Protein AF-A0A1C5MZJ2-F1 (afdb_monomer_lite)

Radius of gyration: 21.49 Å; chains: 1; bounding box: 33×22×63 Å

Structure (mmCIF, N/CA/C/O backbone):
data_AF-A0A1C5MZJ2-F1
#
_entry.id   AF-A0A1C5MZJ2-F1
#
loop_
_atom_site.group_PDB
_atom_site.id
_atom_site.type_symbol
_atom_site.label_atom_id
_atom_site.label_alt_id
_atom_site.label_comp_id
_atom_site.label_asym_id
_atom_site.label_entity_id
_atom_site.label_seq_id
_atom_site.pdbx_PDB_ins_code
_atom_site.Cartn_x
_atom_site.Cartn_y
_atom_site.Cartn_z
_atom_site.occupancy
_atom_site.B_iso_or_equiv
_atom_site.auth_seq_id
_atom_site.auth_comp_id
_atom_site.auth_asym_id
_atom_site.auth_atom_id
_atom_site.pdbx_PDB_model_num
ATOM 1 N N . MET A 1 1 ? -5.927 6.746 -5.651 1.00 75.88 1 MET A N 1
ATOM 2 C CA . MET A 1 1 ? -6.106 6.191 -4.290 1.00 75.88 1 MET A CA 1
ATOM 3 C C . MET A 1 1 ? -5.301 7.033 -3.307 1.00 75.88 1 MET A C 1
ATOM 5 O O . MET A 1 1 ? -4.248 7.517 -3.698 1.00 75.88 1 MET A O 1
ATOM 9 N N . ARG A 1 2 ? -5.783 7.256 -2.077 1.00 86.25 2 ARG A N 1
ATOM 10 C CA . ARG A 1 2 ? -4.995 7.898 -1.008 1.00 86.25 2 ARG A CA 1
ATOM 11 C C . ARG A 1 2 ? -4.457 6.800 -0.090 1.00 86.25 2 ARG A C 1
ATOM 13 O O . ARG A 1 2 ? -5.267 6.058 0.454 1.00 86.25 2 ARG A O 1
ATOM 20 N N . LEU A 1 3 ? -3.137 6.711 0.078 1.00 89.75 3 LEU A N 1
ATOM 21 C CA . LEU A 1 3 ? -2.528 5.810 1.060 1.00 89.75 3 LEU A CA 1
ATOM 22 C C . LEU A 1 3 ? -2.771 6.349 2.472 1.00 89.75 3 LEU A C 1
ATOM 24 O O . LEU A 1 3 ? -2.704 7.560 2.707 1.00 89.75 3 LEU A O 1
ATOM 28 N N . ILE A 1 4 ? -3.099 5.444 3.388 1.00 92.06 4 ILE A N 1
ATOM 29 C CA . ILE A 1 4 ? -3.340 5.745 4.796 1.00 92.06 4 ILE A CA 1
ATOM 30 C C . ILE A 1 4 ? -2.297 4.976 5.595 1.00 92.06 4 ILE A C 1
ATOM 32 O O . ILE A 1 4 ? -2.134 3.776 5.400 1.00 92.06 4 ILE A O 1
ATOM 36 N N . ASP A 1 5 ? -1.615 5.677 6.493 1.00 93.44 5 ASP A N 1
ATOM 37 C CA . ASP A 1 5 ? -0.796 5.046 7.519 1.00 93.44 5 ASP A CA 1
ATOM 38 C C . ASP A 1 5 ? -1.734 4.317 8.493 1.00 93.44 5 ASP A C 1
ATOM 40 O O . ASP A 1 5 ? -2.497 4.949 9.233 1.00 93.44 5 ASP A O 1
ATOM 44 N N . ALA A 1 6 ? -1.742 2.986 8.410 1.00 94.31 6 ALA A N 1
ATOM 45 C CA . ALA A 1 6 ? -2.633 2.140 9.192 1.00 94.31 6 ALA A CA 1
ATOM 46 C C . ALA A 1 6 ? -2.374 2.291 10.698 1.00 94.31 6 ALA A C 1
ATOM 48 O O . ALA A 1 6 ? -3.331 2.405 11.467 1.00 94.31 6 ALA A O 1
ATOM 49 N N . ASP A 1 7 ? -1.107 2.389 11.105 1.00 95.75 7 ASP A N 1
ATOM 50 C CA . ASP A 1 7 ? -0.709 2.513 12.507 1.00 95.75 7 ASP A CA 1
ATOM 51 C C . ASP A 1 7 ? -1.155 3.859 13.081 1.00 95.75 7 ASP A C 1
ATOM 53 O O . ASP A 1 7 ? -1.709 3.944 14.182 1.00 95.75 7 ASP A O 1
ATOM 57 N N . GLU A 1 8 ? -0.956 4.941 12.327 1.00 97.56 8 GLU A N 1
ATOM 58 C CA . GLU A 1 8 ? -1.411 6.266 12.736 1.00 97.56 8 GLU A CA 1
ATOM 59 C C . GLU A 1 8 ? -2.941 6.348 12.781 1.00 97.56 8 GLU A C 1
ATOM 61 O O . GLU A 1 8 ? -3.517 6.916 13.714 1.00 97.56 8 GLU A O 1
ATOM 66 N N . PHE A 1 9 ? -3.628 5.718 11.827 1.00 96.88 9 PHE A N 1
ATOM 67 C CA . PHE A 1 9 ? -5.085 5.649 11.838 1.00 96.88 9 PHE A CA 1
ATOM 68 C C . PHE A 1 9 ? -5.617 4.867 13.049 1.00 96.88 9 PHE A C 1
ATOM 70 O O . PHE A 1 9 ? -6.576 5.300 13.694 1.00 96.88 9 PHE A O 1
ATOM 77 N N . GLN A 1 10 ? -4.966 3.770 13.441 1.00 97.62 10 GLN A N 1
ATOM 78 C CA . GLN A 1 10 ? -5.314 3.029 14.656 1.00 97.62 10 GLN A CA 1
ATOM 79 C C . GLN A 1 10 ? -5.131 3.861 15.934 1.00 97.62 10 GLN A C 1
ATOM 81 O O . GLN A 1 10 ? -5.992 3.819 16.821 1.00 97.62 10 GLN A O 1
ATOM 86 N N . LYS A 1 11 ? -4.077 4.686 16.029 1.00 98.00 11 LYS A N 1
ATOM 87 C CA . LYS A 1 11 ? -3.919 5.637 17.149 1.00 98.00 11 LYS A CA 1
ATOM 88 C C . LYS A 1 11 ? -5.065 6.646 17.197 1.00 98.00 11 LYS A C 1
ATOM 90 O O . LYS A 1 11 ? -5.580 6.933 18.279 1.00 98.00 11 LYS A O 1
ATOM 95 N N . GLN A 1 12 ? -5.501 7.152 16.044 1.00 97.88 12 GLN A N 1
ATOM 96 C CA . GLN A 1 12 ? -6.642 8.069 15.956 1.00 97.88 12 GLN A CA 1
ATOM 97 C C . GLN A 1 12 ? -7.948 7.397 16.395 1.00 97.88 12 GLN A C 1
ATOM 99 O O . GLN A 1 12 ? -8.714 8.000 17.147 1.00 97.88 12 GLN A O 1
ATOM 104 N N . ILE A 1 13 ? -8.182 6.137 16.006 1.00 97.88 13 ILE A N 1
ATOM 105 C CA . ILE A 1 13 ? -9.326 5.339 16.479 1.00 97.88 13 ILE A CA 1
ATOM 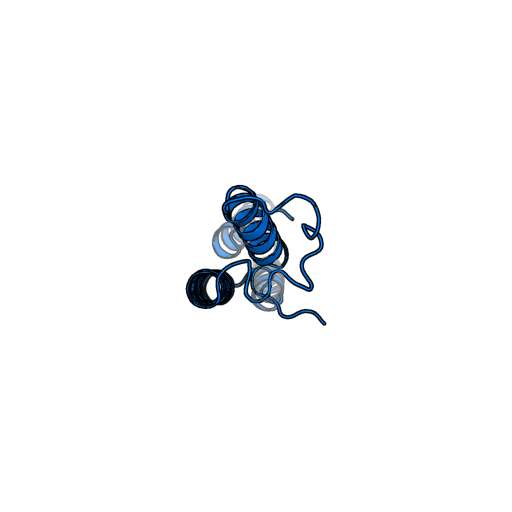106 C C . ILE A 1 13 ? -9.318 5.245 18.012 1.00 97.88 13 ILE A C 1
ATOM 108 O O . ILE A 1 13 ? -10.339 5.513 18.654 1.00 97.88 13 ILE A O 1
ATOM 112 N N . ALA A 1 14 ? -8.172 4.907 18.610 1.00 97.12 14 ALA A N 1
ATOM 113 C CA . ALA A 1 14 ? -8.034 4.810 20.062 1.00 97.12 14 ALA A CA 1
ATOM 114 C C . ALA A 1 14 ? -8.258 6.165 20.759 1.00 97.12 14 ALA A C 1
ATOM 116 O O . ALA A 1 14 ? -9.023 6.247 21.723 1.00 97.12 14 ALA A O 1
ATOM 117 N N . GLY A 1 15 ? -7.656 7.242 20.244 1.00 97.75 15 GLY A N 1
ATOM 118 C CA . GLY A 1 15 ? -7.837 8.598 20.766 1.00 97.75 15 GLY A CA 1
ATOM 119 C C . GLY A 1 15 ? -9.296 9.060 20.711 1.00 97.75 15 GLY A C 1
ATOM 120 O O . GLY A 1 15 ? -9.823 9.577 21.697 1.00 97.75 15 GLY A O 1
ATOM 121 N N . MET A 1 16 ? -9.989 8.795 19.601 1.00 97.94 16 MET A N 1
ATOM 122 C CA . MET A 1 16 ? -11.410 9.113 19.448 1.00 97.94 16 MET A CA 1
ATOM 123 C C . MET A 1 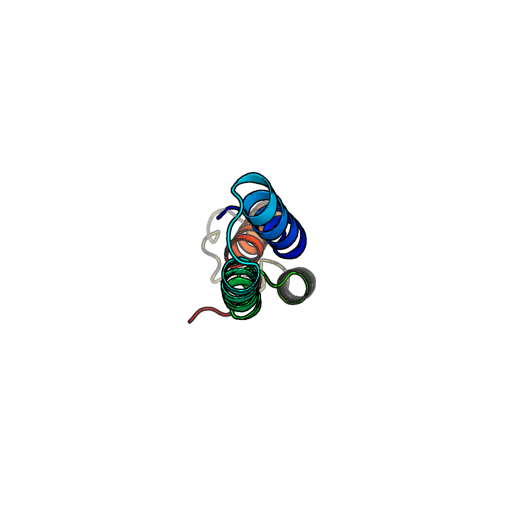16 ? -12.296 8.322 20.408 1.00 97.94 16 MET A C 1
ATOM 125 O O . MET A 1 16 ? -13.278 8.867 20.916 1.00 97.94 16 MET A O 1
ATOM 129 N N . ALA A 1 17 ? -11.957 7.064 20.696 1.00 97.88 17 ALA A N 1
ATOM 130 C CA . ALA A 1 17 ? -12.685 6.278 21.682 1.00 97.88 17 ALA A CA 1
ATOM 131 C C . ALA A 1 17 ? -12.556 6.864 23.094 1.00 97.88 17 ALA A C 1
ATOM 133 O O . ALA A 1 17 ? -13.561 6.961 23.795 1.00 97.88 17 ALA A O 1
ATOM 134 N N . ILE A 1 18 ? -11.362 7.325 23.481 1.00 97.25 18 ILE A N 1
ATOM 135 C CA . ILE A 1 18 ? -11.136 7.991 24.774 1.00 97.25 18 ILE A CA 1
ATOM 136 C C . ILE A 1 18 ? -11.927 9.302 24.850 1.00 97.25 18 ILE A C 1
ATOM 138 O O . ILE A 1 18 ? -12.681 9.507 25.799 1.00 97.25 18 ILE A O 1
ATOM 142 N N . LEU A 1 19 ? -11.804 10.164 23.835 1.00 98.06 19 LEU A N 1
ATOM 143 C CA . LEU A 1 19 ? -12.457 11.480 23.806 1.00 98.06 19 LEU A CA 1
ATOM 144 C C . LEU A 1 19 ? -13.985 11.396 23.905 1.00 98.06 19 LEU A C 1
ATOM 146 O O . LEU A 1 19 ? -14.609 12.262 24.512 1.00 98.06 19 LEU A O 1
ATOM 150 N N . ASN A 1 20 ? -14.585 10.352 23.333 1.00 97.56 20 ASN A N 1
ATOM 151 C CA . ASN A 1 20 ? -16.038 10.166 23.306 1.00 97.56 20 ASN A CA 1
ATOM 152 C C . ASN A 1 20 ? -16.544 9.165 24.356 1.00 97.56 20 ASN A C 1
ATOM 154 O O . ASN A 1 20 ? -17.716 8.789 24.328 1.00 97.56 20 ASN A O 1
ATOM 158 N N . ASN A 1 21 ? -15.676 8.722 25.273 1.00 97.19 21 ASN A N 1
ATOM 159 C CA . ASN A 1 21 ? -15.986 7.730 26.303 1.00 97.19 21 ASN A CA 1
ATOM 160 C C . ASN A 1 21 ? -16.602 6.433 25.732 1.00 97.19 21 ASN A C 1
ATOM 162 O O . ASN A 1 21 ? -17.533 5.850 26.295 1.00 97.19 21 ASN A O 1
ATOM 166 N N . TYR A 1 22 ? -16.105 5.985 24.575 1.00 97.12 22 TYR A N 1
ATOM 167 C CA . TYR A 1 22 ? -16.503 4.711 23.994 1.00 97.12 22 TYR A CA 1
ATOM 168 C C . TYR A 1 22 ? -15.798 3.543 24.692 1.00 97.12 22 TYR A C 1
ATOM 170 O O . TYR A 1 22 ? -14.616 3.636 25.025 1.00 97.12 22 TYR A O 1
ATOM 178 N N . PRO A 1 23 ? -16.490 2.401 24.862 1.00 96.56 23 PRO A N 1
ATOM 179 C CA . PRO A 1 23 ? -15.881 1.195 25.402 1.00 96.56 23 PRO A CA 1
ATOM 180 C C . PRO A 1 23 ? -14.619 0.773 24.620 1.00 96.56 23 PRO A C 1
ATOM 182 O O . PRO A 1 23 ? -14.680 0.689 23.387 1.00 96.56 23 PRO A O 1
ATOM 185 N N . PRO A 1 24 ? -13.503 0.432 25.297 1.00 95.62 24 PRO A N 1
ATOM 186 C CA . PRO A 1 24 ? -12.247 0.059 24.634 1.00 95.62 24 PRO A CA 1
ATOM 187 C C . PRO A 1 24 ? -12.377 -1.112 23.652 1.00 95.62 24 PRO A C 1
ATOM 189 O O . PRO A 1 24 ? -11.697 -1.160 22.630 1.00 95.62 24 PRO A O 1
ATOM 192 N N . ASN A 1 25 ? -13.294 -2.047 23.917 1.00 96.88 25 ASN A N 1
ATOM 193 C CA . ASN A 1 25 ? -13.542 -3.184 23.031 1.00 96.88 25 ASN A CA 1
ATOM 194 C C . ASN A 1 25 ? -14.038 -2.766 21.634 1.00 96.88 25 ASN A C 1
ATOM 196 O O . ASN A 1 25 ? -13.772 -3.488 20.676 1.00 96.88 25 ASN A O 1
ATOM 200 N N . LYS A 1 26 ? -14.708 -1.612 21.492 1.00 95.44 26 LYS A N 1
ATOM 201 C CA . LYS A 1 26 ? -15.110 -1.083 20.180 1.00 95.44 26 LYS A CA 1
ATOM 202 C C . LYS A 1 26 ? -13.908 -0.591 19.376 1.00 95.44 26 LYS A C 1
ATOM 204 O O . LYS A 1 26 ? -13.795 -0.943 18.208 1.00 95.44 26 LYS A O 1
ATOM 209 N N . ALA A 1 27 ? -13.005 0.167 20.002 1.00 97.25 27 ALA A N 1
ATOM 210 C CA . ALA A 1 27 ? -11.768 0.613 19.359 1.00 97.25 27 ALA A CA 1
ATOM 211 C C . ALA A 1 27 ? -10.923 -0.587 18.912 1.00 97.25 27 ALA A C 1
ATOM 213 O O . ALA A 1 27 ? -10.540 -0.674 17.752 1.00 97.25 27 ALA A O 1
ATOM 214 N N . ASN A 1 28 ? -10.751 -1.575 19.796 1.00 97.31 28 ASN A N 1
ATOM 215 C CA . ASN A 1 28 ? -10.003 -2.795 19.488 1.00 97.31 28 ASN A CA 1
ATOM 216 C C . ASN A 1 28 ? -10.616 -3.586 18.324 1.00 97.31 28 ASN A C 1
ATOM 218 O O . ASN A 1 28 ? -9.886 -4.154 17.518 1.00 97.31 28 ASN A O 1
ATOM 222 N N . ALA A 1 29 ? -11.949 -3.646 18.230 1.00 97.75 29 ALA A N 1
ATOM 223 C CA . ALA A 1 29 ? -12.620 -4.302 17.111 1.00 97.75 29 ALA A CA 1
ATOM 224 C C . ALA A 1 29 ? -12.353 -3.579 15.781 1.00 97.75 29 ALA A C 1
ATOM 226 O O . ALA A 1 29 ? -12.115 -4.242 14.778 1.00 97.75 29 ALA A O 1
ATOM 227 N N . LEU A 1 30 ? -12.343 -2.241 15.778 1.00 97.62 30 LEU A N 1
ATOM 228 C CA . LEU A 1 30 ? -12.013 -1.451 14.590 1.00 97.62 30 LEU A CA 1
ATOM 229 C C . LEU A 1 30 ? -10.541 -1.609 14.188 1.00 97.62 30 LEU A C 1
ATOM 231 O O . LEU A 1 30 ? -10.279 -1.834 13.012 1.00 97.62 30 LEU A O 1
ATOM 235 N N . CYS A 1 31 ? -9.597 -1.576 15.135 1.00 97.44 31 CYS A N 1
ATOM 236 C CA . CYS A 1 31 ? -8.180 -1.808 14.828 1.00 97.44 31 CYS A CA 1
ATOM 237 C C . CYS A 1 31 ? -7.962 -3.186 14.187 1.00 97.44 31 CYS A C 1
ATOM 239 O O . CYS A 1 31 ? -7.320 -3.269 13.148 1.00 97.44 31 CYS A O 1
ATOM 241 N N . LYS A 1 32 ? -8.622 -4.235 14.699 1.00 97.75 32 LYS A N 1
ATOM 242 C CA . LYS A 1 32 ? -8.589 -5.570 14.077 1.00 97.75 32 LYS A CA 1
ATOM 243 C C . LYS A 1 32 ? -9.137 -5.591 12.651 1.00 97.75 32 LYS A C 1
ATOM 245 O O . LYS A 1 32 ? -8.701 -6.408 11.851 1.00 97.75 32 LYS A O 1
ATOM 250 N N . LEU A 1 33 ? -10.129 -4.765 12.321 1.00 97.25 33 LEU A N 1
ATOM 251 C CA . LEU A 1 33 ? -10.620 -4.675 10.942 1.00 97.25 33 LEU A CA 1
ATOM 252 C C . LEU A 1 33 ? -9.599 -4.003 10.022 1.00 97.25 33 LEU A C 1
ATOM 254 O O . LEU A 1 33 ? -9.506 -4.407 8.866 1.00 97.25 33 LEU A O 1
ATOM 258 N N . VAL A 1 34 ? -8.849 -3.023 10.538 1.00 96.19 34 VAL A N 1
ATOM 259 C CA . VAL A 1 34 ? -7.724 -2.390 9.833 1.00 96.19 34 VAL A CA 1
ATOM 260 C C . VAL A 1 34 ? -6.612 -3.413 9.589 1.00 96.19 34 VAL A C 1
ATOM 262 O O . VAL A 1 34 ? -6.202 -3.566 8.446 1.00 96.19 34 VAL A O 1
ATOM 265 N N . ASP A 1 35 ? -6.214 -4.177 10.613 1.00 95.25 35 ASP A N 1
ATOM 266 C CA . ASP A 1 35 ? -5.165 -5.210 10.504 1.00 95.25 35 ASP A CA 1
ATOM 267 C C . ASP A 1 35 ? -5.504 -6.311 9.489 1.00 95.25 35 ASP A C 1
ATOM 269 O O . ASP A 1 35 ? -4.620 -6.916 8.894 1.00 95.25 35 ASP A O 1
ATOM 273 N N . ASN A 1 36 ? -6.797 -6.594 9.309 1.00 96.00 36 ASN A N 1
ATOM 274 C CA . ASN A 1 36 ? -7.281 -7.617 8.383 1.00 96.00 36 ASN A CA 1
ATOM 275 C C . ASN A 1 36 ? -7.570 -7.078 6.972 1.00 96.00 36 ASN A C 1
ATOM 277 O O . ASN A 1 36 ? -8.060 -7.837 6.133 1.00 96.00 36 ASN A O 1
ATOM 281 N N . GLN A 1 37 ? -7.348 -5.787 6.701 1.00 94.19 37 GLN A N 1
ATOM 282 C CA . GLN A 1 37 ? -7.469 -5.290 5.333 1.00 94.19 37 GLN A CA 1
ATOM 283 C C . GLN A 1 37 ? -6.370 -5.903 4.456 1.00 94.19 37 GLN A C 1
ATOM 285 O O . GLN A 1 37 ? -5.247 -6.094 4.920 1.00 94.19 37 GLN A O 1
ATOM 290 N N . PRO A 1 38 ? -6.666 -6.195 3.181 1.00 91.44 38 PRO A N 1
ATOM 291 C CA . PRO A 1 38 ? -5.626 -6.583 2.243 1.00 91.44 38 PRO A CA 1
ATOM 292 C C . PRO A 1 38 ? -4.616 -5.444 2.059 1.00 91.44 38 PRO A C 1
ATOM 294 O O . PRO A 1 38 ? -4.962 -4.262 2.151 1.00 91.44 38 PRO A O 1
ATOM 297 N N . THR A 1 39 ? -3.375 -5.802 1.735 1.00 89.25 39 THR A N 1
ATOM 298 C CA . THR A 1 39 ? -2.351 -4.835 1.336 1.00 89.25 39 THR A CA 1
ATOM 299 C C . THR A 1 39 ? -2.814 -4.104 0.081 1.00 89.25 39 THR A C 1
ATOM 301 O O . THR A 1 39 ? -2.965 -4.703 -0.978 1.00 89.25 39 THR A O 1
ATOM 304 N N . ALA A 1 40 ? -3.058 -2.799 0.200 1.00 90.38 40 ALA A N 1
ATOM 305 C CA . ALA A 1 40 ? -3.491 -1.973 -0.926 1.00 90.38 40 ALA A CA 1
ATOM 306 C C . ALA A 1 40 ? -2.321 -1.491 -1.800 1.00 90.38 40 ALA A C 1
ATOM 308 O O . ALA A 1 40 ? -2.540 -1.069 -2.933 1.00 90.38 40 ALA A O 1
ATOM 309 N N . PHE A 1 41 ? -1.101 -1.486 -1.254 1.00 93.06 41 PHE A N 1
ATOM 310 C CA . PHE A 1 41 ? 0.106 -1.045 -1.943 1.00 93.06 41 PHE A CA 1
ATOM 311 C C . PHE A 1 41 ? 1.328 -1.758 -1.363 1.00 93.06 41 PHE A C 1
ATOM 313 O O . PHE A 1 41 ? 1.679 -1.542 -0.203 1.00 93.06 41 PHE A O 1
ATOM 320 N N . ASP A 1 42 ? 1.967 -2.591 -2.172 1.00 93.81 42 ASP A N 1
ATOM 321 C CA . ASP A 1 42 ? 3.181 -3.317 -1.828 1.00 93.81 42 ASP A CA 1
ATOM 322 C C . ASP A 1 42 ? 4.397 -2.584 -2.407 1.00 93.81 42 ASP A C 1
ATOM 324 O O . ASP A 1 42 ? 4.691 -2.650 -3.602 1.00 93.81 42 ASP A O 1
ATOM 328 N N . VAL A 1 43 ? 5.100 -1.843 -1.546 1.00 93.81 43 VAL A N 1
ATOM 329 C CA . VAL A 1 43 ? 6.281 -1.065 -1.945 1.00 93.81 43 VAL A CA 1
ATOM 330 C C . VAL A 1 43 ? 7.396 -1.974 -2.458 1.00 93.81 43 VAL A C 1
ATOM 332 O O . VAL A 1 43 ? 8.068 -1.608 -3.419 1.00 93.81 43 VAL A O 1
ATOM 335 N N . GLU A 1 44 ? 7.592 -3.145 -1.852 1.00 95.31 44 GLU A N 1
ATOM 336 C CA . GLU A 1 44 ? 8.666 -4.062 -2.238 1.00 95.31 44 GLU A CA 1
ATOM 337 C C . GLU A 1 44 ? 8.404 -4.624 -3.636 1.00 95.31 44 GLU A C 1
ATOM 339 O O . GLU A 1 44 ? 9.302 -4.621 -4.480 1.00 95.31 44 GLU A O 1
ATOM 344 N N . ASN A 1 45 ? 7.155 -4.995 -3.929 1.00 95.00 45 ASN A N 1
ATOM 345 C CA . ASN A 1 45 ? 6.794 -5.470 -5.261 1.00 95.00 45 ASN A CA 1
ATOM 346 C C . ASN A 1 45 ? 6.793 -4.343 -6.313 1.00 95.00 45 ASN A C 1
ATOM 348 O O . ASN A 1 45 ? 7.176 -4.559 -7.464 1.00 95.00 45 ASN A O 1
ATOM 352 N N . VAL A 1 46 ? 6.420 -3.107 -5.952 1.00 95.62 46 VAL A N 1
ATOM 353 C CA . VAL A 1 46 ? 6.594 -1.942 -6.846 1.00 95.62 46 VAL A CA 1
ATOM 354 C C . VAL A 1 46 ? 8.066 -1.749 -7.198 1.00 95.62 46 VAL A C 1
ATOM 356 O O . VAL A 1 46 ? 8.391 -1.614 -8.376 1.00 95.62 46 VAL A O 1
ATOM 359 N N . VAL A 1 47 ? 8.957 -1.761 -6.203 1.00 96.75 47 VAL A N 1
ATOM 360 C CA . VAL A 1 47 ? 10.401 -1.610 -6.427 1.00 96.75 47 VAL A CA 1
ATOM 361 C C . VAL A 1 47 ? 10.931 -2.746 -7.296 1.00 96.75 47 VAL A C 1
ATOM 363 O O . VAL A 1 47 ? 11.611 -2.471 -8.280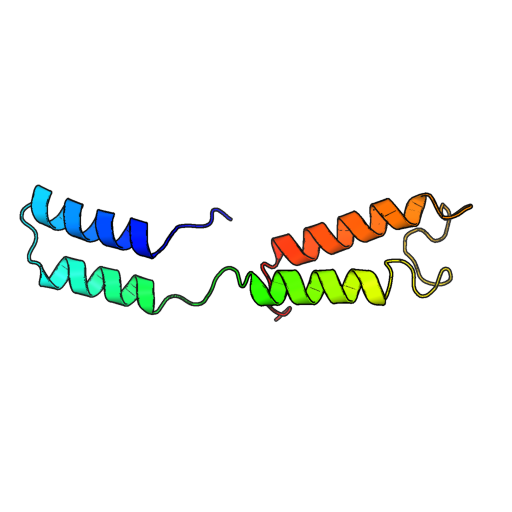 1.00 96.75 47 VAL A O 1
ATOM 366 N N . SER A 1 48 ? 10.557 -3.994 -7.004 1.00 95.75 48 SER A N 1
ATOM 367 C CA . SER A 1 48 ? 10.982 -5.154 -7.792 1.00 95.75 48 SER A CA 1
ATOM 368 C C . SER A 1 48 ? 10.568 -5.035 -9.263 1.00 95.75 48 SER A C 1
ATOM 370 O O . SER A 1 48 ? 11.396 -5.209 -10.155 1.00 95.75 48 SER A O 1
ATOM 372 N N . ASN A 1 49 ? 9.322 -4.640 -9.534 1.00 93.38 49 ASN A N 1
ATOM 373 C CA . ASN A 1 49 ? 8.836 -4.425 -10.897 1.00 93.38 49 ASN A CA 1
ATOM 374 C C . ASN A 1 49 ? 9.574 -3.291 -11.629 1.00 93.38 49 ASN A C 1
ATOM 376 O O . ASN A 1 49 ? 9.839 -3.400 -12.824 1.00 93.38 49 ASN A O 1
ATOM 380 N N . LEU A 1 50 ? 9.923 -2.207 -10.930 1.00 94.31 50 LEU A N 1
ATOM 381 C CA . LEU A 1 50 ? 10.705 -1.109 -11.509 1.00 94.31 50 LEU A CA 1
ATOM 382 C C . LEU A 1 50 ? 12.155 -1.523 -11.801 1.00 94.31 50 LEU A C 1
ATOM 384 O O . LEU A 1 50 ? 12.728 -1.098 -12.804 1.00 94.31 50 LEU A O 1
ATOM 388 N N . GLU A 1 51 ? 12.754 -2.353 -10.946 1.00 93.81 51 GLU A N 1
ATOM 389 C CA . GLU A 1 51 ? 14.080 -2.926 -11.190 1.00 93.81 51 GLU A CA 1
ATOM 390 C C . GLU A 1 51 ? 14.075 -3.859 -12.405 1.00 93.81 51 GLU A C 1
ATOM 392 O O . GLU A 1 51 ? 15.001 -3.783 -13.211 1.00 93.81 51 GLU A O 1
ATOM 397 N N . GLN A 1 52 ? 13.023 -4.667 -12.585 1.00 88.81 52 GLN A N 1
ATOM 398 C CA . GLN A 1 52 ? 12.861 -5.489 -13.790 1.00 88.81 52 GLN A CA 1
ATOM 399 C C . GLN A 1 52 ? 12.685 -4.632 -15.043 1.00 88.81 52 GLN A C 1
ATOM 401 O O . GLN A 1 52 ? 13.425 -4.813 -16.002 1.00 88.81 52 G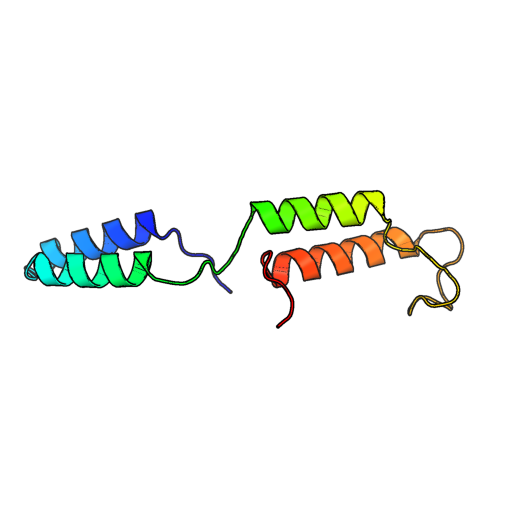LN A O 1
ATOM 406 N N . LEU A 1 53 ? 11.831 -3.602 -15.003 1.00 87.12 53 LEU A N 1
ATOM 407 C CA . LEU A 1 53 ? 11.673 -2.658 -16.118 1.00 87.12 53 LEU A CA 1
ATOM 408 C C . LEU A 1 53 ? 13.010 -2.026 -16.548 1.00 87.12 53 LEU A C 1
ATOM 410 O O . LEU A 1 53 ? 13.248 -1.798 -17.733 1.00 87.12 53 LEU A O 1
ATOM 414 N N . LYS A 1 54 ? 13.904 -1.748 -15.591 1.00 86.06 54 LYS A N 1
ATOM 415 C CA . LYS A 1 54 ? 15.247 -1.228 -15.876 1.00 86.06 54 LYS A CA 1
ATOM 416 C C . LYS A 1 54 ? 16.141 -2.249 -16.595 1.00 86.06 54 LYS A C 1
ATOM 418 O O . LYS A 1 54 ? 17.005 -1.832 -17.364 1.00 86.06 54 LYS A O 1
ATOM 423 N N . LEU A 1 55 ? 15.991 -3.541 -16.303 1.00 84.81 55 LEU A N 1
ATOM 424 C CA . LEU A 1 55 ? 16.766 -4.621 -16.921 1.00 84.81 55 LEU A CA 1
ATOM 425 C C . LEU A 1 55 ? 16.241 -4.970 -18.314 1.00 84.81 55 LEU A C 1
ATOM 427 O O . LEU A 1 55 ? 17.038 -5.052 -19.247 1.00 84.81 55 LEU A O 1
ATOM 431 N N . ASP A 1 56 ? 14.924 -5.128 -18.437 1.00 79.00 56 ASP A N 1
ATOM 432 C CA . ASP A 1 56 ? 14.246 -5.499 -19.682 1.00 79.00 56 ASP A CA 1
ATOM 433 C C . ASP A 1 56 ? 14.328 -4.357 -20.706 1.00 79.00 56 ASP A C 1
ATOM 435 O O . ASP A 1 56 ? 14.477 -4.565 -21.910 1.00 79.00 56 ASP A O 1
ATOM 439 N N . GLY A 1 57 ? 14.314 -3.116 -20.213 1.00 71.25 57 GLY A N 1
ATOM 440 C CA . GLY A 1 57 ? 14.231 -1.929 -21.043 1.00 71.25 57 GLY A CA 1
ATOM 441 C C . GLY A 1 57 ? 12.817 -1.729 -21.587 1.00 71.25 57 GLY A C 1
ATOM 442 O O . GLY A 1 57 ? 12.043 -2.653 -21.806 1.00 71.25 57 GLY A O 1
ATOM 443 N N . ALA A 1 58 ? 12.460 -0.475 -21.837 1.00 66.00 58 ALA A N 1
ATOM 444 C CA . ALA A 1 58 ? 11.110 -0.119 -22.273 1.00 66.00 58 ALA A CA 1
ATOM 445 C C . ALA A 1 58 ? 10.830 -0.421 -23.759 1.00 66.00 58 ALA A C 1
ATOM 447 O O . ALA A 1 58 ? 9.739 -0.166 -24.253 1.00 66.00 58 ALA A O 1
ATOM 448 N N . CYS A 1 59 ? 11.811 -0.923 -24.512 1.00 65.50 59 CYS A N 1
ATOM 449 C CA . CYS A 1 59 ? 11.674 -1.173 -25.94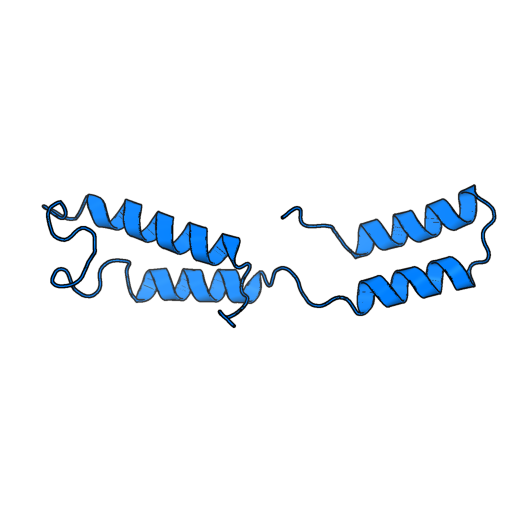5 1.00 65.50 59 CYS A CA 1
ATOM 450 C C . CYS A 1 59 ? 12.454 -2.433 -26.336 1.00 65.50 59 CYS A C 1
ATOM 452 O O . CYS A 1 59 ? 13.538 -2.361 -26.910 1.00 65.50 59 CYS A O 1
ATOM 454 N N . GLU A 1 60 ? 11.904 -3.598 -25.996 1.00 54.38 60 GLU A N 1
ATOM 455 C CA . GLU A 1 60 ? 12.532 -4.893 -26.288 1.00 54.38 60 GLU A CA 1
ATOM 456 C C . GLU A 1 60 ? 12.496 -5.241 -27.792 1.00 54.38 60 GLU A C 1
ATOM 458 O O . GLU A 1 60 ? 13.426 -5.852 -28.315 1.00 54.38 60 GLU A O 1
ATOM 463 N N . TYR A 1 61 ? 11.456 -4.806 -28.523 1.00 54.22 61 TYR A N 1
ATOM 464 C CA . TYR A 1 61 ? 11.299 -5.031 -29.967 1.00 54.22 61 TYR A CA 1
ATOM 465 C C . TYR A 1 61 ? 10.617 -3.845 -30.670 1.00 54.22 61 TYR A C 1
ATOM 467 O O . TYR A 1 61 ? 9.394 -3.700 -30.659 1.00 54.22 61 TYR A O 1
ATOM 475 N N . CYS A 1 62 ? 11.407 -3.049 -31.396 1.00 54.94 62 CYS A N 1
ATOM 476 C CA . CYS A 1 62 ? 10.944 -1.902 -32.194 1.00 54.94 62 CYS A CA 1
ATOM 477 C C . CYS A 1 62 ? 9.843 -2.255 -33.231 1.00 54.94 62 CYS A C 1
ATOM 479 O O . CYS A 1 62 ? 9.065 -1.397 -33.631 1.00 54.94 62 CYS A O 1
ATOM 481 N N . GLY A 1 63 ? 9.709 -3.530 -33.627 1.00 51.62 63 GLY A N 1
ATOM 482 C CA . GLY A 1 63 ? 8.707 -3.992 -34.600 1.00 51.62 63 GLY A CA 1
ATOM 483 C C . GLY A 1 63 ? 7.264 -4.148 -34.089 1.00 51.62 63 GLY A C 1
ATOM 484 O O . GLY A 1 63 ? 6.380 -4.366 -34.913 1.00 51.62 63 GLY A O 1
ATOM 485 N N . TYR A 1 64 ? 7.015 -4.055 -32.775 1.00 49.50 64 TYR A N 1
ATOM 486 C CA . TYR A 1 64 ? 5.683 -4.250 -32.163 1.00 49.50 64 TYR A CA 1
ATOM 487 C C . TYR A 1 64 ? 5.258 -3.130 -31.199 1.00 49.50 64 TYR A C 1
ATOM 489 O O . TYR A 1 64 ? 4.177 -3.200 -30.620 1.00 49.50 64 TYR A O 1
ATOM 497 N N . CYS A 1 65 ? 6.089 -2.105 -31.009 1.00 54.91 65 CYS A N 1
ATOM 498 C CA . CYS A 1 65 ? 5.793 -1.002 -30.098 1.00 54.91 65 CYS A CA 1
ATOM 499 C C . CYS A 1 65 ? 4.652 -0.122 -30.645 1.00 54.91 65 CYS A C 1
ATOM 501 O O . CYS A 1 65 ? 4.677 0.241 -31.813 1.00 54.91 65 CYS A O 1
ATOM 503 N N . GLU A 1 66 ? 3.685 0.307 -29.828 1.00 52.62 66 GLU A N 1
ATOM 504 C CA . GLU A 1 66 ? 2.685 1.316 -30.245 1.00 52.62 66 GLU A CA 1
ATOM 505 C C . GLU A 1 66 ? 3.332 2.621 -30.764 1.00 52.62 66 GLU A C 1
ATOM 507 O O . GLU A 1 66 ? 2.737 3.329 -31.573 1.00 52.62 66 GLU A O 1
ATOM 512 N N . CYS A 1 67 ? 4.590 2.892 -30.395 1.00 53.31 67 CYS A N 1
ATOM 513 C CA . CYS A 1 67 ? 5.420 3.992 -30.902 1.00 53.31 67 CYS A CA 1
ATOM 514 C C . CYS A 1 67 ? 6.028 3.733 -32.305 1.00 53.31 67 CYS A C 1
ATOM 516 O O . CYS A 1 67 ? 6.937 4.453 -32.722 1.00 53.31 67 CYS A O 1
ATOM 518 N N . LEU A 1 68 ? 5.545 2.714 -33.029 1.00 50.09 68 LEU A N 1
ATOM 519 C CA . LEU A 1 68 ? 6.040 2.156 -34.304 1.00 50.09 68 LEU A CA 1
ATOM 520 C C . LEU A 1 68 ? 6.338 3.169 -35.431 1.00 50.09 68 LEU A C 1
ATOM 522 O O . LEU A 1 68 ? 7.064 2.822 -36.358 1.00 50.09 68 LEU A O 1
ATOM 526 N N . ASN A 1 69 ? 5.819 4.401 -35.373 1.00 50.84 69 ASN A N 1
ATOM 527 C CA . ASN A 1 69 ? 6.093 5.444 -36.375 1.00 50.84 69 ASN A CA 1
ATOM 528 C C . ASN A 1 69 ? 6.984 6.603 -35.889 1.00 50.84 69 ASN A C 1
ATOM 530 O O . ASN A 1 69 ? 7.378 7.422 -36.715 1.00 50.84 69 ASN A O 1
ATOM 534 N N . GLU A 1 70 ? 7.309 6.689 -34.595 1.00 49.50 70 GLU A N 1
ATOM 535 C CA . GLU A 1 70 ? 7.978 7.866 -34.004 1.00 49.50 70 GLU A CA 1
ATOM 536 C C . GLU A 1 70 ? 9.287 7.540 -33.271 1.00 49.50 70 GLU A C 1
ATOM 538 O O . GLU A 1 70 ? 10.021 8.448 -32.892 1.00 49.50 70 GLU A O 1
ATOM 543 N N . CYS A 1 71 ? 9.641 6.260 -33.113 1.00 57.53 71 CYS A N 1
ATOM 544 C CA . CYS A 1 71 ? 10.935 5.861 -32.556 1.00 57.53 71 CYS A CA 1
ATOM 545 C C . CYS A 1 71 ? 12.058 6.018 -33.603 1.00 57.53 71 CYS A C 1
ATOM 547 O O . CYS A 1 71 ? 12.608 5.044 -34.118 1.00 57.53 71 CYS A O 1
ATOM 549 N N . TRP A 1 72 ? 12.366 7.263 -33.964 1.00 50.84 72 TRP A N 1
ATOM 550 C CA . TRP A 1 72 ? 13.635 7.633 -34.585 1.00 50.84 72 TRP A CA 1
ATOM 551 C C . TRP A 1 72 ? 14.619 7.959 -33.455 1.00 50.84 72 TRP A C 1
ATOM 553 O O . TRP A 1 72 ? 14.334 8.783 -32.597 1.00 50.84 72 TRP A O 1
ATOM 563 N N . ASP A 1 73 ? 15.756 7.266 -33.423 1.00 52.44 73 ASP A N 1
ATOM 564 C CA . ASP A 1 73 ? 16.922 7.601 -32.589 1.00 52.44 73 ASP A CA 1
ATOM 565 C C . ASP A 1 73 ? 16.778 7.529 -31.053 1.00 52.44 73 ASP A C 1
ATOM 567 O O . ASP A 1 73 ? 17.596 8.085 -30.327 1.00 52.44 73 ASP A O 1
ATOM 571 N N . GLY A 1 74 ? 15.823 6.757 -30.525 1.00 52.19 74 GLY A N 1
ATOM 572 C CA . GLY A 1 74 ? 15.784 6.417 -29.093 1.00 52.19 74 GLY A CA 1
ATOM 573 C C . GLY A 1 74 ? 15.113 7.449 -28.177 1.00 52.19 74 GLY A C 1
ATOM 574 O O . GLY A 1 74 ? 14.911 7.141 -27.002 1.00 52.19 74 GLY A O 1
ATOM 575 N N . ASP A 1 75 ? 14.672 8.593 -28.709 1.00 53.16 75 ASP A N 1
ATOM 576 C CA . ASP A 1 75 ? 14.009 9.673 -27.952 1.00 53.16 75 ASP A CA 1
ATOM 577 C C . ASP A 1 75 ? 12.663 9.250 -27.314 1.00 53.16 75 ASP A C 1
ATOM 579 O O . ASP A 1 75 ? 12.292 9.749 -26.256 1.00 53.16 75 ASP A O 1
ATOM 583 N N . MET A 1 76 ? 11.953 8.267 -27.884 1.00 59.53 76 MET A N 1
ATOM 584 C CA . MET A 1 76 ? 10.660 7.777 -27.358 1.00 59.53 76 MET A CA 1
ATOM 585 C C . MET A 1 76 ? 10.795 6.677 -26.286 1.00 59.53 76 MET A C 1
ATOM 587 O O . MET A 1 76 ? 9.801 6.251 -25.693 1.00 59.53 76 MET A O 1
ATOM 591 N N . SER A 1 77 ? 12.014 6.183 -26.034 1.00 68.19 77 SER A N 1
ATOM 592 C CA . SER A 1 77 ? 12.250 5.086 -25.080 1.00 68.19 77 SER A CA 1
ATOM 593 C C . SER A 1 77 ? 12.086 5.526 -23.622 1.00 68.19 77 SER A C 1
ATOM 595 O O . SER A 1 77 ? 11.578 4.761 -22.801 1.00 68.19 77 SER A O 1
ATOM 597 N N . GLU A 1 78 ? 12.442 6.775 -23.313 1.00 74.19 78 GLU A N 1
ATOM 598 C CA . GLU A 1 78 ? 12.310 7.350 -21.973 1.00 74.19 78 GLU A CA 1
ATOM 599 C C . GLU A 1 78 ? 10.844 7.602 -21.610 1.00 74.19 78 GLU A C 1
ATOM 601 O O . GLU A 1 78 ? 10.410 7.231 -20.520 1.00 74.19 78 GLU A O 1
ATOM 606 N N . GLU A 1 79 ? 10.055 8.169 -22.530 1.00 77.50 79 GLU A N 1
ATOM 607 C CA . GLU A 1 79 ? 8.621 8.390 -22.320 1.00 77.50 79 GLU A CA 1
ATOM 608 C C . GLU A 1 79 ? 7.885 7.063 -22.094 1.00 77.50 79 GLU A C 1
ATOM 610 O O . GLU A 1 79 ? 7.100 6.942 -21.152 1.00 77.50 79 GLU A O 1
ATOM 615 N N . HIS A 1 80 ? 8.185 6.036 -22.897 1.00 77.31 80 HIS A N 1
ATOM 616 C CA . HIS A 1 80 ? 7.584 4.716 -22.717 1.00 77.31 80 HIS A CA 1
ATOM 617 C C . HIS A 1 80 ? 7.980 4.082 -21.374 1.00 77.31 80 HIS A C 1
ATOM 619 O O . HIS A 1 80 ? 7.115 3.583 -20.654 1.00 77.31 80 HIS A O 1
ATOM 625 N N . ALA A 1 81 ? 9.258 4.175 -20.984 1.00 82.75 81 ALA A N 1
ATOM 626 C CA . ALA A 1 81 ? 9.731 3.695 -19.685 1.00 82.75 81 ALA A CA 1
ATOM 627 C C . ALA A 1 81 ? 9.011 4.390 -18.523 1.00 82.75 81 ALA A C 1
ATOM 629 O O . ALA A 1 81 ? 8.592 3.741 -17.564 1.00 82.75 81 ALA A O 1
ATOM 630 N N . ILE A 1 82 ? 8.836 5.711 -18.614 1.00 87.06 82 ILE A N 1
ATOM 631 C CA . ILE A 1 82 ? 8.127 6.499 -17.605 1.00 87.06 82 ILE A CA 1
ATOM 632 C C . ILE A 1 82 ? 6.651 6.099 -17.556 1.00 87.06 82 ILE A C 1
ATOM 634 O O . ILE A 1 82 ? 6.117 5.917 -16.463 1.00 87.06 82 ILE A O 1
ATOM 638 N N . ASN A 1 83 ? 5.998 5.903 -18.703 1.00 87.25 83 ASN A N 1
ATOM 639 C CA . ASN A 1 83 ? 4.608 5.450 -18.757 1.00 87.25 83 ASN A CA 1
ATOM 640 C C . ASN A 1 83 ? 4.437 4.074 -18.096 1.00 87.25 83 ASN A C 1
ATOM 642 O O . ASN A 1 83 ? 3.562 3.911 -17.245 1.00 87.25 83 ASN A O 1
ATOM 646 N N . MET A 1 84 ? 5.316 3.112 -18.394 1.00 87.25 84 MET A N 1
ATOM 647 C CA . MET A 1 84 ? 5.309 1.798 -17.740 1.00 87.25 84 MET A CA 1
ATOM 648 C C . MET A 1 84 ? 5.553 1.909 -16.228 1.00 87.25 84 MET A C 1
ATOM 650 O O . MET A 1 84 ? 4.833 1.300 -15.436 1.00 87.25 84 MET A O 1
ATOM 654 N N . ALA A 1 85 ? 6.522 2.726 -15.805 1.00 92.44 85 ALA A N 1
ATOM 655 C CA . ALA A 1 85 ? 6.801 2.967 -14.391 1.00 92.44 85 ALA A CA 1
ATOM 656 C C . ALA A 1 85 ? 5.599 3.591 -13.661 1.00 92.44 85 ALA A C 1
ATOM 658 O O . ALA A 1 85 ? 5.284 3.202 -12.534 1.00 92.44 85 ALA A O 1
ATOM 659 N N . ILE A 1 86 ? 4.893 4.528 -14.305 1.00 92.88 86 ILE A N 1
ATOM 660 C CA . ILE A 1 86 ? 3.664 5.128 -13.777 1.00 92.88 86 ILE A CA 1
ATOM 661 C C . ILE A 1 86 ? 2.586 4.058 -13.578 1.00 92.88 86 ILE A C 1
ATOM 663 O O . ILE A 1 86 ? 1.950 4.046 -12.522 1.00 92.88 86 ILE A O 1
ATOM 667 N N . GLU A 1 87 ? 2.383 3.155 -14.537 1.00 91.88 87 GLU A N 1
ATOM 668 C CA . GLU A 1 87 ? 1.398 2.075 -14.400 1.00 91.88 87 GLU A CA 1
ATOM 669 C C . GLU A 1 87 ? 1.778 1.078 -13.293 1.00 91.88 87 GLU A C 1
ATOM 671 O O . GLU A 1 87 ? 0.923 0.723 -12.477 1.00 91.88 87 GLU A O 1
ATOM 676 N N . ILE A 1 88 ? 3.065 0.726 -13.156 1.00 92.69 88 ILE A N 1
ATOM 677 C CA . ILE A 1 88 ? 3.575 -0.094 -12.039 1.00 92.69 88 ILE A CA 1
ATOM 678 C C . ILE A 1 88 ? 3.253 0.551 -10.681 1.00 92.69 88 ILE A C 1
ATOM 680 O O . ILE A 1 88 ? 2.810 -0.129 -9.750 1.00 92.69 88 ILE A O 1
ATOM 684 N N . VAL A 1 89 ? 3.439 1.868 -10.553 1.00 93.94 89 VAL A N 1
ATOM 685 C CA . VAL A 1 89 ? 3.111 2.598 -9.320 1.00 93.94 89 VAL A CA 1
ATOM 686 C C . VAL A 1 89 ? 1.598 2.672 -9.107 1.00 93.94 89 VAL A C 1
ATOM 688 O O . VAL A 1 89 ? 1.135 2.495 -7.983 1.00 93.94 89 VAL A O 1
ATOM 691 N N . LYS A 1 90 ? 0.795 2.896 -10.154 1.00 92.06 90 LYS A N 1
ATOM 692 C CA . LYS A 1 90 ? -0.672 2.967 -10.037 1.00 92.06 90 LYS A CA 1
ATOM 693 C C . LYS A 1 90 ? -1.295 1.648 -9.583 1.00 92.06 90 LYS A C 1
ATOM 695 O O . LYS A 1 90 ? -2.211 1.695 -8.762 1.00 92.06 90 LYS A O 1
ATOM 700 N N . ARG A 1 91 ? -0.800 0.504 -10.073 1.00 91.00 91 ARG A N 1
ATOM 701 C CA . ARG A 1 91 ? -1.246 -0.827 -9.614 1.00 91.00 91 ARG A CA 1
ATOM 702 C C . ARG A 1 91 ? -0.740 -1.180 -8.213 1.00 91.00 91 ARG A C 1
ATOM 704 O O . ARG A 1 91 ? -1.228 -2.127 -7.611 1.00 91.00 91 ARG A O 1
ATOM 711 N N . GLY A 1 92 ? 0.226 -0.421 -7.689 1.00 92.81 92 GLY A N 1
A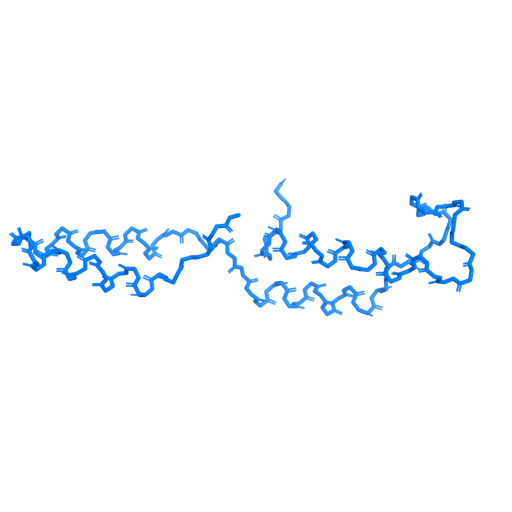TOM 712 C CA . GLY A 1 92 ? 0.695 -0.540 -6.311 1.00 92.81 92 GLY A CA 1
ATOM 713 C C . GLY A 1 92 ? 1.329 -1.885 -5.983 1.00 92.81 92 GLY A C 1
ATOM 714 O O . GLY A 1 92 ? 1.196 -2.348 -4.857 1.00 92.81 92 GLY A O 1
ATOM 715 N N . GLY A 1 93 ? 1.985 -2.526 -6.954 1.00 86.25 93 GLY A N 1
ATOM 716 C CA . GLY A 1 93 ? 2.656 -3.808 -6.721 1.00 86.25 93 GLY A CA 1
ATOM 717 C C . GLY A 1 93 ? 1.685 -4.975 -6.536 1.00 86.25 93 GLY A C 1
ATOM 718 O O . GLY A 1 93 ? 2.040 -5.968 -5.915 1.00 86.25 93 GLY A O 1
ATOM 719 N N . LEU A 1 94 ? 0.462 -4.858 -7.047 1.00 87.38 94 LEU A N 1
ATOM 720 C CA . LEU A 1 94 ? -0.481 -5.965 -7.147 1.00 87.38 94 LEU A CA 1
ATOM 721 C C . LEU A 1 94 ? -0.450 -6.519 -8.575 1.00 87.38 94 LEU A C 1
ATOM 723 O O . LEU A 1 94 ? -0.364 -5.745 -9.535 1.00 87.38 94 LEU A O 1
ATOM 727 N N . ASP A 1 95 ? -0.506 -7.843 -8.705 1.00 76.38 95 ASP A N 1
ATOM 728 C CA . ASP A 1 95 ? -0.622 -8.498 -10.008 1.00 76.38 95 ASP A CA 1
ATOM 729 C C . ASP A 1 95 ? -1.981 -8.172 -10.646 1.00 76.38 95 ASP A C 1
ATOM 731 O O . ASP A 1 95 ? -2.992 -8.005 -9.952 1.00 76.38 95 ASP A O 1
ATOM 735 N N . GLU A 1 96 ? -2.013 -8.075 -11.976 1.00 59.44 96 GLU A N 1
ATOM 736 C CA . GLU A 1 96 ? -3.274 -7.949 -12.709 1.00 59.44 96 GLU A CA 1
ATOM 737 C C . GLU A 1 96 ? -4.114 -9.215 -12.481 1.00 59.44 96 GLU A C 1
ATOM 739 O O . GLU A 1 96 ? -3.637 -10.336 -12.661 1.00 59.44 96 GLU A O 1
ATOM 744 N N . SER A 1 97 ? -5.348 -9.017 -12.008 1.00 50.34 97 SER A N 1
ATOM 745 C CA . SER A 1 97 ? -6.321 -10.083 -11.718 1.00 50.34 97 SER A CA 1
ATOM 746 C C . SER A 1 97 ? -7.030 -10.567 -12.974 1.00 50.34 97 SER A C 1
ATOM 748 O O . SER A 1 97 ? -7.395 -9.700 -13.801 1.00 50.34 97 SER A O 1
#

Foldseek 3Di:
DDDDDLVVVLVVLQVVCVVVVHDVVVSVVVNVVSVPDPDQADPVLLVVVLVVCVVCFLPVDLCPDPCVPPPDPCPCRVVSSVVVSVVSVVSRNDDDD

pLDDT: mean 83.74, std 16.74, range [49.5, 98.06]

Secondary structure (DSSP, 8-state):
-----HHHHHHHHHHHHHHTT--HHHHHHHHHHHHTS--S--HHHHHHHHHHHHHH-S-S-TTT-TTTTT-STTTHHHHHHHHHHHHHHHHTTPPP-

Sequence (97 aa):
MRLIDADEFQKQIAGMAILNNYPPNKANALCKLVDNQPTAFDVENVVSNLEQLKLDGACEYCGYCECLNECWDGDMSEEHAINMAIEIVKRGGLDES